Protein AF-A0A1J5B4G8-F1 (afdb_monomer)

Structure (mmCIF, N/CA/C/O backbone):
data_AF-A0A1J5B4G8-F1
#
_entry.id   AF-A0A1J5B4G8-F1
#
loop_
_atom_site.group_PDB
_atom_site.id
_atom_site.type_symbol
_atom_site.label_atom_id
_atom_site.label_alt_id
_atom_site.label_comp_id
_atom_site.label_asym_id
_atom_site.label_entity_id
_atom_site.label_seq_id
_atom_site.pdbx_PDB_ins_code
_atom_site.Cartn_x
_atom_site.Cartn_y
_atom_site.Cartn_z
_atom_site.occupancy
_atom_site.B_iso_or_equiv
_atom_site.auth_seq_id
_atom_site.auth_comp_id
_atom_site.auth_asym_id
_atom_site.auth_atom_id
_atom_site.pdbx_PDB_model_num
ATOM 1 N N . MET A 1 1 ? -5.446 6.870 -8.379 1.00 76.44 1 MET A N 1
ATOM 2 C CA . MET A 1 1 ? -6.149 5.625 -8.757 1.00 76.44 1 MET A CA 1
ATOM 3 C C . MET A 1 1 ? -6.673 5.006 -7.473 1.00 76.44 1 MET A C 1
ATOM 5 O O . MET A 1 1 ? -5.951 5.061 -6.486 1.00 76.44 1 MET A O 1
ATOM 9 N N . SER A 1 2 ? -7.912 4.516 -7.424 1.00 86.44 2 SER A N 1
ATOM 10 C CA . SER A 1 2 ? -8.377 3.771 -6.243 1.00 86.44 2 SER A CA 1
ATOM 11 C C . SER A 1 2 ? -7.727 2.381 -6.187 1.00 86.44 2 SER A C 1
ATOM 13 O O . SER A 1 2 ? -7.261 1.883 -7.211 1.00 86.44 2 SER A O 1
ATOM 15 N N . ILE A 1 3 ? -7.723 1.731 -5.016 1.00 85.62 3 ILE A N 1
ATOM 16 C CA . ILE A 1 3 ? -7.202 0.357 -4.870 1.00 85.62 3 ILE A CA 1
ATOM 17 C C . ILE A 1 3 ? -7.926 -0.605 -5.823 1.00 85.62 3 ILE A C 1
ATOM 19 O O . ILE A 1 3 ? -7.279 -1.399 -6.495 1.00 85.62 3 ILE A O 1
ATOM 23 N N . SER A 1 4 ? -9.250 -0.483 -5.956 1.00 89.06 4 SER A N 1
ATOM 24 C CA . SER A 1 4 ? -10.038 -1.320 -6.871 1.00 89.06 4 SER A CA 1
ATOM 25 C C . SER A 1 4 ? -9.674 -1.099 -8.340 1.00 89.06 4 SER A C 1
ATOM 27 O O . SER A 1 4 ? -9.550 -2.059 -9.092 1.00 89.06 4 SER A O 1
ATOM 29 N N . GLN A 1 5 ? -9.450 0.155 -8.748 1.00 91.38 5 GLN A N 1
ATOM 30 C CA . GLN A 1 5 ? -9.000 0.467 -10.110 1.00 91.38 5 GLN A CA 1
ATOM 31 C C . GLN A 1 5 ? -7.591 -0.076 -10.381 1.00 91.38 5 GLN A C 1
ATOM 33 O O . GLN A 1 5 ? -7.311 -0.541 -11.483 1.00 91.38 5 GLN A O 1
ATOM 38 N N . LEU A 1 6 ? -6.706 -0.029 -9.382 1.00 88.44 6 LEU A N 1
ATOM 39 C CA . LEU A 1 6 ? -5.360 -0.585 -9.487 1.00 88.44 6 LEU A CA 1
ATOM 40 C C . LEU A 1 6 ? -5.396 -2.111 -9.613 1.00 88.44 6 LEU A C 1
ATOM 42 O O . LEU A 1 6 ? -4.678 -2.675 -10.434 1.00 88.44 6 LEU A O 1
ATOM 46 N N . 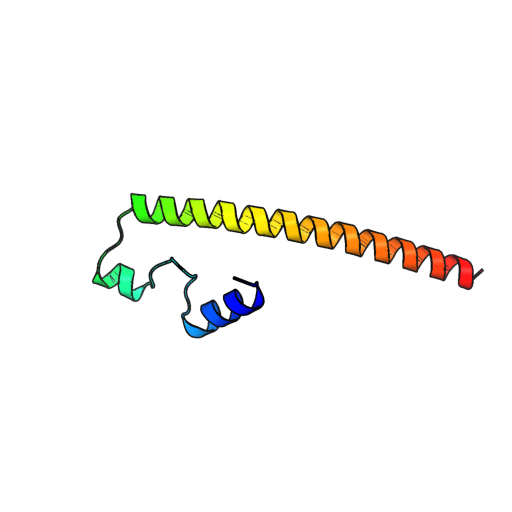GLU A 1 7 ? -6.255 -2.777 -8.844 1.00 89.88 7 GLU A N 1
ATOM 47 C CA . GLU A 1 7 ? -6.444 -4.224 -8.924 1.00 89.88 7 GLU A CA 1
ATOM 48 C C . GLU A 1 7 ? -6.941 -4.657 -10.311 1.00 89.88 7 GLU A C 1
ATOM 50 O O . GLU A 1 7 ? -6.398 -5.591 -10.901 1.00 89.88 7 GLU A O 1
ATOM 55 N N . GLU A 1 8 ? -7.939 -3.959 -10.858 1.00 95.00 8 GLU A N 1
ATOM 56 C CA . GLU A 1 8 ? -8.459 -4.222 -12.203 1.00 95.00 8 GLU A CA 1
ATOM 57 C C . GLU A 1 8 ? -7.390 -4.003 -13.282 1.00 95.00 8 GLU A C 1
ATOM 59 O O . GLU A 1 8 ? -7.236 -4.827 -14.19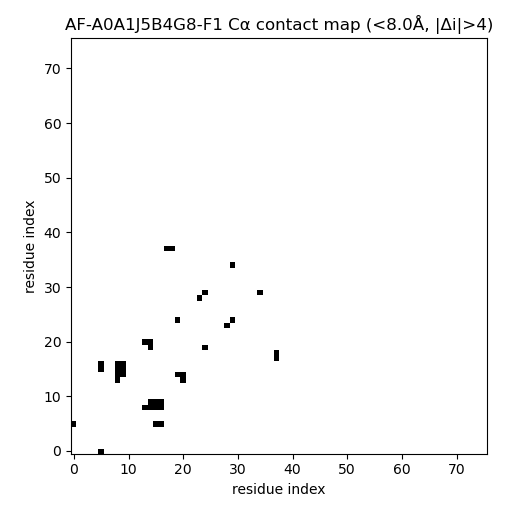1 1.00 95.00 8 GLU A O 1
ATOM 64 N N . PHE A 1 9 ? -6.593 -2.938 -13.145 1.00 93.69 9 PHE A N 1
ATOM 65 C CA . PHE A 1 9 ? -5.473 -2.677 -14.041 1.00 93.69 9 PHE A CA 1
ATOM 66 C C . PHE A 1 9 ? -4.464 -3.827 -14.021 1.00 93.69 9 PHE A C 1
ATOM 68 O O . PHE A 1 9 ? -4.094 -4.326 -15.082 1.00 93.69 9 PHE A O 1
ATOM 75 N N . VAL A 1 10 ? -4.039 -4.272 -12.836 1.00 90.81 10 VAL A N 1
ATOM 76 C CA . VAL A 1 10 ? -3.050 -5.352 -12.691 1.00 90.81 10 VAL A CA 1
ATOM 77 C C . VAL A 1 10 ? -3.600 -6.679 -13.209 1.00 90.81 10 VAL A C 1
ATOM 79 O O . VAL A 1 10 ? -2.871 -7.425 -13.856 1.00 90.81 10 VAL A O 1
ATO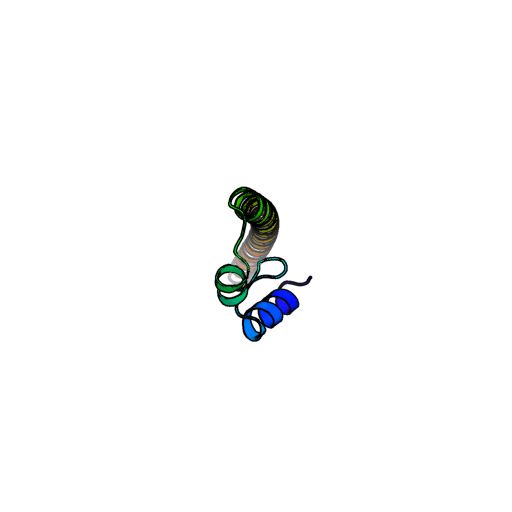M 82 N N . LYS A 1 11 ? -4.886 -6.971 -12.985 1.00 93.06 11 LYS A N 1
ATOM 83 C CA . LYS A 1 11 ? -5.540 -8.172 -13.528 1.00 93.06 11 LYS A CA 1
ATOM 84 C C . LYS A 1 11 ? -5.552 -8.193 -15.055 1.00 93.06 11 LYS A C 1
ATOM 86 O O . LYS A 1 11 ? -5.358 -9.254 -15.634 1.00 93.06 11 LYS A O 1
ATOM 91 N N . THR A 1 12 ? -5.778 -7.038 -15.677 1.00 93.50 12 THR A N 1
ATOM 92 C CA . THR A 1 12 ? -5.902 -6.914 -17.137 1.00 93.50 12 THR A CA 1
ATOM 93 C C . THR A 1 12 ? -4.544 -6.840 -17.830 1.00 93.50 12 THR A C 1
ATOM 95 O O . THR A 1 12 ? -4.353 -7.449 -18.876 1.00 93.50 12 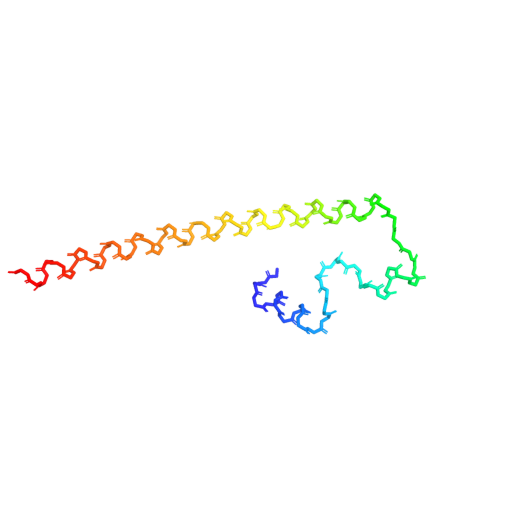THR A O 1
ATOM 98 N N . ASN A 1 13 ? -3.601 -6.089 -17.259 1.00 91.19 13 ASN A N 1
ATOM 99 C CA . ASN A 1 13 ? -2.328 -5.765 -17.907 1.00 91.19 13 ASN A CA 1
ATOM 100 C C . ASN A 1 13 ? -1.156 -6.604 -17.380 1.00 91.19 13 ASN A C 1
ATOM 102 O O . ASN A 1 13 ? -0.080 -6.581 -17.962 1.00 91.19 13 ASN A O 1
ATOM 106 N N . HIS A 1 14 ? -1.330 -7.335 -16.274 1.00 89.75 14 HIS A N 1
ATOM 107 C CA . HIS A 1 14 ? -0.300 -8.161 -15.624 1.00 89.75 14 HIS A CA 1
ATOM 108 C C . HIS A 1 14 ? 0.965 -7.415 -15.164 1.00 89.75 14 HIS A C 1
ATOM 110 O O . HIS A 1 14 ? 1.917 -8.035 -14.694 1.00 89.75 14 HIS A O 1
ATOM 116 N N . HIS A 1 15 ? 0.971 -6.086 -15.234 1.00 87.88 15 HIS A N 1
ATOM 117 C CA . HIS A 1 15 ? 2.003 -5.219 -14.683 1.00 87.88 15 HIS A CA 1
ATOM 118 C C . HIS A 1 15 ? 1.358 -4.023 -13.975 1.00 87.88 15 HIS A C 1
ATOM 120 O O . HIS A 1 15 ? 0.166 -3.743 -14.127 1.00 87.88 15 HIS A O 1
ATOM 126 N N . LEU A 1 16 ? 2.143 -3.324 -13.157 1.00 90.44 16 LEU A N 1
ATOM 127 C CA . LEU A 1 16 ? 1.685 -2.104 -12.498 1.00 90.44 16 LEU A CA 1
ATOM 128 C C . LEU A 1 16 ? 1.652 -0.932 -13.490 1.00 90.44 16 LEU A C 1
ATOM 130 O O . LEU A 1 16 ? 2.456 -0.895 -14.427 1.00 90.44 16 LEU A O 1
ATOM 134 N N . PRO A 1 17 ? 0.788 0.073 -13.262 1.00 88.06 17 PRO A N 1
ATOM 135 C CA . PRO A 1 17 ? 0.852 1.321 -14.008 1.00 88.06 17 PRO A CA 1
ATOM 136 C C . PRO A 1 17 ? 2.250 1.938 -13.920 1.00 88.06 17 PRO A C 1
ATOM 138 O O . PRO A 1 17 ? 2.864 1.944 -12.845 1.00 88.06 17 PRO A O 1
ATOM 141 N N . ASN A 1 18 ? 2.717 2.486 -15.043 1.00 85.44 18 ASN A N 1
ATOM 142 C CA . ASN A 1 18 ? 4.038 3.106 -15.215 1.00 85.44 18 ASN A CA 1
ATOM 143 C C . ASN A 1 18 ? 5.235 2.150 -15.063 1.00 85.44 18 ASN A C 1
ATOM 145 O O . ASN A 1 18 ? 6.375 2.606 -15.054 1.00 85.44 18 ASN A O 1
ATOM 149 N N . VAL A 1 19 ? 4.995 0.842 -14.954 1.00 88.44 19 VAL A N 1
ATOM 150 C CA . VAL A 1 19 ? 6.036 -0.181 -15.057 1.00 88.44 19 VAL A CA 1
ATOM 151 C C . VAL A 1 19 ? 5.884 -0.828 -16.430 1.00 88.44 19 VAL A C 1
ATOM 153 O O . VAL A 1 19 ? 4.794 -1.328 -16.709 1.00 88.44 19 VAL A O 1
ATOM 156 N N . PRO A 1 20 ? 6.914 -0.808 -17.292 1.00 88.31 20 PRO A N 1
ATOM 157 C CA . PRO A 1 20 ? 6.838 -1.474 -18.585 1.00 88.31 20 PRO A CA 1
ATOM 158 C C . PRO A 1 20 ? 6.659 -2.982 -18.399 1.00 88.31 20 PRO A C 1
ATOM 160 O O . PRO A 1 20 ? 7.148 -3.574 -17.430 1.00 88.31 20 PRO A O 1
ATOM 163 N N . SER A 1 21 ? 5.958 -3.616 -19.334 1.00 88.88 21 SER A N 1
ATOM 164 C CA . SER A 1 21 ? 5.782 -5.067 -19.305 1.00 88.88 21 SER A CA 1
ATOM 165 C C . SER A 1 21 ? 7.111 -5.790 -19.550 1.00 88.88 21 SER A C 1
ATOM 167 O O . SER A 1 21 ? 8.050 -5.252 -20.142 1.00 88.88 21 SER A O 1
ATOM 169 N N . SER A 1 22 ? 7.194 -7.059 -19.143 1.00 86.88 22 SER A N 1
ATOM 170 C CA . SER A 1 22 ? 8.384 -7.876 -19.421 1.00 86.88 22 SER A CA 1
ATOM 171 C C . SER A 1 22 ? 8.680 -7.980 -20.924 1.00 86.88 22 SER A C 1
ATOM 173 O O . SER A 1 22 ? 9.845 -8.048 -21.324 1.00 86.88 22 SER A O 1
ATOM 175 N N . GLU A 1 23 ? 7.641 -7.985 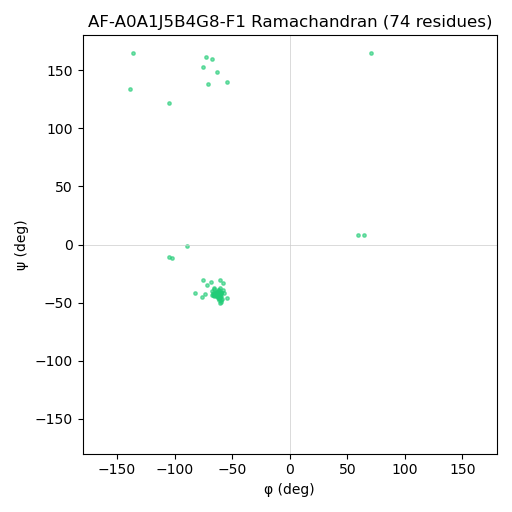-21.763 1.00 88.25 23 GLU A N 1
ATOM 176 C CA . GLU A 1 23 ? 7.773 -8.001 -23.222 1.00 88.25 23 GLU A CA 1
ATOM 177 C C . GLU A 1 23 ? 8.362 -6.685 -23.746 1.00 88.25 23 GLU A C 1
ATOM 179 O O . GLU A 1 23 ? 9.282 -6.702 -24.566 1.00 88.25 23 GLU A O 1
ATOM 184 N N . GLU A 1 24 ? 7.899 -5.543 -23.231 1.00 87.12 24 GLU A N 1
ATOM 185 C CA . GLU A 1 24 ? 8.423 -4.219 -23.588 1.00 87.12 24 GLU A CA 1
ATOM 186 C C . GLU A 1 24 ? 9.886 -4.052 -23.181 1.00 87.12 24 GLU A C 1
ATOM 188 O O . GLU A 1 24 ? 10.689 -3.573 -23.984 1.00 87.12 24 GLU A O 1
ATOM 193 N N . ILE A 1 25 ? 10.252 -4.500 -21.976 1.00 89.12 25 ILE A N 1
ATOM 194 C CA . ILE A 1 25 ? 11.640 -4.471 -21.492 1.00 89.12 25 ILE A CA 1
ATOM 195 C C . ILE A 1 25 ? 12.529 -5.341 -22.385 1.00 89.12 25 ILE A C 1
ATOM 197 O O . ILE A 1 25 ? 13.638 -4.940 -22.732 1.00 89.12 25 ILE A O 1
ATOM 201 N N . THR A 1 26 ? 12.045 -6.516 -22.792 1.00 87.62 26 THR A N 1
ATOM 202 C CA . THR A 1 26 ? 12.805 -7.431 -23.656 1.00 87.62 26 THR A CA 1
ATOM 203 C C . THR A 1 26 ? 13.002 -6.847 -25.056 1.00 87.62 26 THR A C 1
ATOM 205 O O . THR A 1 26 ? 14.079 -6.978 -25.635 1.00 87.62 26 THR A O 1
ATOM 208 N N . LYS A 1 27 ? 11.976 -6.186 -25.605 1.00 92.31 27 LYS A N 1
ATOM 209 C CA . LYS A 1 27 ? 11.996 -5.625 -26.962 1.00 92.31 27 LYS A CA 1
ATOM 210 C C . LYS A 1 27 ? 12.804 -4.331 -27.064 1.00 92.31 27 LYS A C 1
ATOM 212 O O . LYS A 1 27 ? 13.555 -4.157 -28.020 1.00 92.31 27 LYS A O 1
ATOM 217 N N . ASN A 1 28 ? 12.613 -3.415 -26.118 1.00 88.81 28 ASN A N 1
ATOM 218 C CA . ASN A 1 28 ? 13.137 -2.050 -26.200 1.00 88.81 28 ASN A CA 1
ATOM 219 C C . ASN A 1 28 ? 14.351 -1.821 -25.286 1.00 88.81 28 ASN A C 1
ATOM 221 O O . ASN A 1 28 ? 15.026 -0.797 -25.405 1.00 88.81 28 ASN A O 1
ATOM 225 N N . GLY A 1 29 ? 14.638 -2.770 -24.390 1.00 84.19 29 GLY A N 1
ATOM 226 C CA . GLY A 1 29 ? 15.548 -2.566 -23.272 1.00 84.19 29 GLY A CA 1
ATOM 227 C C . GLY A 1 29 ? 14.950 -1.630 -22.219 1.00 84.19 29 GLY A C 1
ATOM 228 O O . GLY A 1 29 ? 13.992 -0.900 -22.465 1.00 84.19 29 GLY A O 1
ATOM 229 N N . LEU A 1 30 ? 15.544 -1.626 -21.029 1.00 86.75 30 LEU A N 1
ATOM 230 C CA . LEU A 1 30 ? 15.273 -0.625 -20.001 1.00 86.75 30 LEU A CA 1
ATOM 231 C C . LEU A 1 30 ? 16.594 -0.231 -19.350 1.00 86.75 30 LEU A C 1
ATOM 233 O O . LEU A 1 30 ? 17.413 -1.092 -19.016 1.00 86.75 30 LEU A O 1
ATOM 237 N N . LYS A 1 31 ? 16.829 1.071 -19.182 1.00 90.31 31 LYS A N 1
ATOM 238 C CA . LYS A 1 31 ? 18.046 1.543 -18.517 1.00 90.31 31 LYS A CA 1
ATOM 239 C C . LYS A 1 31 ? 17.963 1.225 -17.026 1.00 90.31 31 LYS A C 1
ATOM 241 O O . LYS A 1 31 ? 16.939 1.468 -16.399 1.00 90.31 31 LYS A O 1
ATOM 246 N N . ILE A 1 32 ? 19.067 0.766 -16.440 1.00 87.12 32 ILE A N 1
ATOM 247 C CA . ILE A 1 32 ? 19.137 0.440 -15.004 1.00 87.12 32 ILE A CA 1
ATOM 248 C C . ILE A 1 32 ? 18.705 1.638 -14.145 1.00 87.12 32 ILE A C 1
ATOM 250 O O . ILE A 1 32 ? 17.842 1.488 -13.291 1.00 87.12 32 ILE A O 1
ATOM 254 N N . ALA A 1 33 ? 19.202 2.841 -14.449 1.00 89.69 33 ALA A N 1
ATOM 255 C CA . ALA A 1 33 ? 18.814 4.062 -13.737 1.00 89.69 33 ALA A CA 1
ATOM 256 C C . ALA A 1 33 ? 17.308 4.384 -13.842 1.00 89.69 33 ALA A C 1
ATOM 258 O O . ALA A 1 33 ? 16.727 4.979 -12.940 1.00 89.69 33 ALA A O 1
ATOM 259 N N . GLU A 1 34 ? 16.651 4.006 -14.941 1.00 89.56 34 GLU A N 1
ATOM 260 C CA . GLU A 1 34 ? 15.204 4.179 -15.102 1.00 89.56 34 GLU A CA 1
ATOM 261 C C . GLU A 1 34 ? 14.435 3.170 -14.243 1.00 89.56 34 GLU A C 1
ATOM 263 O O . GLU A 1 34 ? 13.500 3.550 -13.541 1.00 89.56 34 GLU A O 1
ATOM 268 N N . MET A 1 35 ? 14.893 1.914 -14.212 1.00 88.44 35 MET A N 1
ATOM 269 C CA . MET A 1 35 ? 14.336 0.887 -13.330 1.00 88.44 35 MET A CA 1
ATOM 270 C C . MET A 1 35 ? 14.486 1.259 -11.848 1.00 88.44 35 MET A C 1
ATOM 272 O O . MET A 1 35 ? 13.542 1.100 -11.079 1.00 88.44 35 MET A O 1
ATOM 276 N N . GLU A 1 36 ? 15.642 1.790 -11.443 1.00 90.88 36 GLU A N 1
ATOM 277 C CA . GLU A 1 36 ? 15.886 2.249 -10.069 1.00 90.88 36 GLU A CA 1
ATOM 278 C C . GLU A 1 36 ? 14.944 3.394 -9.673 1.00 90.88 36 GLU A C 1
ATOM 280 O O . GLU A 1 36 ? 14.362 3.367 -8.588 1.00 90.88 36 GLU A O 1
ATOM 285 N N . ASN A 1 37 ? 14.718 4.362 -10.568 1.00 93.12 37 ASN A N 1
ATOM 286 C CA . ASN A 1 37 ? 13.763 5.447 -10.333 1.00 93.12 37 ASN A CA 1
ATOM 287 C C . ASN A 1 37 ? 12.323 4.932 -10.200 1.00 93.12 37 ASN A C 1
ATOM 289 O O . ASN A 1 37 ? 11.609 5.346 -9.285 1.00 93.12 37 ASN A O 1
ATOM 293 N N . ILE A 1 38 ? 11.897 4.017 -11.079 1.00 92.31 38 ILE A N 1
ATOM 294 C CA . ILE A 1 38 ? 10.575 3.377 -10.998 1.00 92.31 38 ILE A CA 1
ATOM 295 C C . ILE A 1 38 ? 10.435 2.627 -9.669 1.00 92.31 38 ILE A C 1
ATOM 297 O O . ILE A 1 38 ? 9.412 2.744 -8.994 1.00 92.31 38 ILE A O 1
ATOM 301 N N . MET A 1 39 ? 11.468 1.888 -9.260 1.00 92.25 39 MET A N 1
ATOM 302 C CA . MET A 1 39 ? 11.468 1.139 -8.007 1.00 92.25 39 MET A CA 1
ATOM 303 C C . MET A 1 39 ? 11.347 2.067 -6.794 1.00 92.25 39 MET A C 1
ATOM 305 O O . MET A 1 39 ? 10.525 1.801 -5.919 1.00 92.25 39 MET A O 1
ATOM 309 N N . MET A 1 40 ? 12.090 3.178 -6.765 1.00 96.00 40 MET A N 1
ATOM 310 C CA . MET A 1 40 ? 12.001 4.160 -5.680 1.00 96.00 40 MET A CA 1
ATOM 311 C C . MET A 1 40 ? 10.599 4.772 -5.583 1.00 96.00 40 MET A C 1
ATOM 313 O O . MET A 1 40 ? 10.007 4.779 -4.506 1.00 96.00 40 MET A O 1
ATOM 317 N N . GLN A 1 41 ? 10.014 5.183 -6.714 1.00 93.38 41 GLN A N 1
ATOM 318 C CA . GLN A 1 41 ? 8.638 5.693 -6.750 1.00 93.38 41 GLN A CA 1
ATOM 319 C C . GLN A 1 41 ? 7.632 4.667 -6.209 1.00 93.38 41 GLN A C 1
ATOM 321 O O . GLN A 1 41 ? 6.700 5.024 -5.488 1.00 93.38 41 GLN A O 1
ATOM 326 N N . LYS A 1 42 ? 7.817 3.378 -6.522 1.00 89.94 42 LYS A N 1
ATOM 327 C CA . LYS A 1 42 ? 6.938 2.315 -6.016 1.00 89.94 42 LYS A CA 1
ATOM 328 C C . LYS A 1 42 ? 7.127 2.037 -4.531 1.00 89.94 42 LYS A C 1
ATOM 330 O O . LYS A 1 42 ? 6.134 1.774 -3.858 1.00 89.94 42 LYS A O 1
ATOM 335 N N . ILE A 1 43 ? 8.345 2.148 -4.008 1.00 95.06 43 ILE A N 1
ATOM 336 C CA . ILE A 1 43 ? 8.610 2.048 -2.566 1.00 95.06 43 ILE A CA 1
ATOM 337 C C . ILE A 1 43 ? 7.919 3.192 -1.813 1.00 95.06 43 ILE A C 1
ATOM 339 O O . ILE A 1 43 ? 7.290 2.953 -0.779 1.00 95.06 43 ILE A O 1
ATOM 343 N N . GLU A 1 44 ? 7.975 4.419 -2.334 1.00 94.62 44 GLU A N 1
ATOM 344 C CA . GLU A 1 44 ? 7.263 5.564 -1.753 1.00 94.62 44 GLU A CA 1
ATOM 345 C C . GLU A 1 44 ? 5.743 5.344 -1.762 1.00 94.62 44 GLU A C 1
ATOM 347 O O . GLU A 1 44 ? 5.091 5.482 -0.725 1.00 94.62 44 GLU A O 1
ATOM 352 N N . GLU A 1 45 ? 5.182 4.919 -2.900 1.00 91.75 45 GLU A N 1
ATOM 353 C CA . GLU A 1 45 ? 3.752 4.613 -3.036 1.00 91.75 45 GLU A CA 1
ATOM 354 C C . GLU A 1 45 ? 3.309 3.517 -2.046 1.00 91.75 45 GLU A C 1
ATOM 356 O O . GLU A 1 45 ? 2.320 3.676 -1.326 1.00 91.75 45 GLU A O 1
ATOM 361 N N . GLN A 1 46 ? 4.075 2.427 -1.942 1.00 93.38 46 GLN A N 1
ATOM 362 C CA . GLN A 1 46 ? 3.817 1.345 -0.988 1.00 93.38 46 GLN A CA 1
ATOM 363 C C . GLN A 1 46 ? 3.895 1.822 0.462 1.00 93.38 46 GLN A C 1
ATOM 365 O O . GLN A 1 46 ? 3.056 1.440 1.277 1.00 93.38 46 GLN A O 1
ATOM 370 N N . THR A 1 47 ? 4.861 2.680 0.789 1.00 96.44 47 THR A N 1
ATOM 371 C CA . THR A 1 47 ? 5.001 3.241 2.138 1.00 96.44 47 THR A CA 1
ATOM 372 C C . THR A 1 47 ? 3.769 4.061 2.518 1.00 96.44 47 THR A C 1
ATOM 374 O O . THR A 1 47 ? 3.249 3.914 3.626 1.00 96.44 47 THR A O 1
ATOM 377 N N . LEU A 1 48 ? 3.236 4.864 1.591 1.00 95.25 48 LEU A N 1
ATOM 378 C CA . LEU A 1 48 ? 1.995 5.613 1.807 1.00 95.25 48 LEU A CA 1
ATOM 379 C C . LEU A 1 48 ? 0.794 4.685 2.033 1.00 95.25 48 LEU A C 1
ATOM 381 O O . LEU A 1 48 ? 0.020 4.918 2.965 1.00 95.25 48 LEU A O 1
ATOM 385 N N . TYR A 1 49 ? 0.660 3.606 1.254 1.00 92.56 49 TYR A N 1
ATOM 386 C CA . TYR A 1 49 ? -0.397 2.616 1.486 1.00 92.56 49 TYR A CA 1
ATOM 387 C C . TYR A 1 49 ? -0.254 1.915 2.840 1.00 92.56 49 TYR A C 1
ATOM 389 O O . TYR A 1 49 ? -1.251 1.737 3.534 1.00 92.56 49 TYR A O 1
ATOM 397 N N . ILE A 1 50 ? 0.964 1.564 3.263 1.00 96.44 50 ILE A N 1
ATOM 398 C CA . ILE A 1 50 ? 1.216 0.956 4.579 1.00 96.44 50 ILE A CA 1
ATOM 399 C C . ILE A 1 50 ? 0.810 1.908 5.710 1.00 96.44 50 ILE A C 1
ATOM 401 O O . ILE A 1 50 ? 0.207 1.475 6.693 1.00 96.44 50 ILE A O 1
ATOM 405 N N . ILE A 1 51 ? 1.112 3.202 5.589 1.00 96.94 51 ILE A N 1
ATOM 406 C CA . ILE A 1 51 ? 0.694 4.209 6.575 1.00 96.94 51 ILE A CA 1
ATOM 407 C C . ILE A 1 51 ? -0.835 4.264 6.668 1.00 96.94 51 ILE A C 1
ATOM 409 O O . ILE A 1 51 ? -1.383 4.279 7.770 1.00 96.94 51 ILE A O 1
ATOM 413 N N . GLU A 1 52 ? -1.526 4.274 5.530 1.00 95.44 52 GLU A N 1
ATOM 414 C CA . GLU A 1 52 ? -2.987 4.322 5.491 1.00 95.44 52 GLU A CA 1
ATOM 415 C C . GLU A 1 52 ? -3.626 3.048 6.064 1.00 95.44 52 GLU A C 1
ATOM 417 O O . GLU A 1 52 ? -4.517 3.126 6.910 1.00 95.44 52 GLU A O 1
ATOM 422 N N . LEU A 1 53 ? -3.109 1.871 5.702 1.00 95.94 53 LEU A N 1
ATOM 423 C CA . LEU A 1 53 ? -3.556 0.592 6.256 1.00 95.94 53 LEU A CA 1
ATOM 424 C C . LEU A 1 53 ? -3.367 0.534 7.777 1.00 95.94 53 LEU A C 1
ATOM 426 O O . LEU A 1 53 ? -4.265 0.086 8.488 1.00 95.94 53 LEU A O 1
ATOM 430 N N . ASN A 1 54 ? -2.244 1.037 8.300 1.00 97.88 54 ASN A N 1
ATOM 431 C CA . ASN A 1 54 ? -2.020 1.106 9.745 1.00 97.88 54 ASN A CA 1
ATOM 432 C C . ASN A 1 54 ? -3.051 1.997 10.452 1.00 97.88 54 ASN A C 1
ATOM 434 O O . ASN A 1 54 ? -3.558 1.617 11.507 1.00 97.88 54 ASN A O 1
ATOM 438 N N . LYS A 1 55 ? -3.413 3.149 9.872 1.00 97.50 55 LYS A N 1
ATOM 439 C CA . LYS A 1 55 ? -4.467 4.012 10.434 1.00 97.50 55 LYS A CA 1
ATOM 440 C C . LYS A 1 55 ? -5.812 3.290 10.487 1.00 97.50 55 LYS A C 1
ATOM 442 O O . LYS A 1 55 ? -6.479 3.322 11.521 1.00 97.50 55 LYS A O 1
ATOM 447 N N . GLN A 1 56 ? -6.181 2.602 9.407 1.00 97.06 56 GLN A N 1
ATOM 448 C CA . GLN A 1 56 ? -7.426 1.835 9.345 1.00 97.06 56 GLN A CA 1
ATOM 449 C C . GLN A 1 56 ? -7.439 0.690 10.364 1.00 97.06 56 GLN A C 1
ATOM 451 O O . GLN A 1 56 ? -8.441 0.501 11.052 1.00 97.06 56 GLN A O 1
ATOM 456 N N . LEU A 1 57 ? -6.321 -0.023 10.532 1.00 98.25 57 LEU A N 1
ATOM 457 C CA . LEU A 1 57 ? -6.173 -1.062 11.555 1.00 98.25 57 LEU A CA 1
ATOM 458 C C . LEU A 1 57 ? -6.337 -0.502 12.972 1.00 98.25 57 LEU A C 1
ATOM 460 O O . LEU A 1 57 ? -7.045 -1.092 13.786 1.00 98.25 57 LEU A O 1
ATOM 464 N N . MET A 1 58 ? -5.732 0.649 13.275 1.00 98.19 58 MET A N 1
ATOM 465 C CA . MET A 1 58 ? -5.895 1.300 14.579 1.00 98.19 58 MET A CA 1
ATOM 466 C C . MET A 1 58 ? -7.356 1.679 14.851 1.00 98.19 58 MET A C 1
ATOM 468 O O . MET A 1 58 ? -7.854 1.463 15.957 1.00 98.19 58 MET A O 1
ATOM 472 N N . GLU A 1 59 ? -8.059 2.211 13.850 1.00 98.19 59 GLU A N 1
ATOM 473 C CA . GLU A 1 59 ? -9.475 2.558 13.980 1.00 98.19 59 GLU A CA 1
ATOM 474 C C . GLU A 1 59 ? -10.355 1.315 14.180 1.00 98.19 59 GLU A C 1
ATOM 476 O O . GLU A 1 59 ? -11.239 1.309 15.041 1.00 98.19 59 GLU A O 1
ATOM 481 N N . GLN A 1 60 ? -10.099 0.247 13.423 1.00 98.06 60 GLN A N 1
ATOM 482 C CA . GLN A 1 60 ? -10.811 -1.022 13.564 1.00 98.06 60 GLN A CA 1
ATOM 483 C C . GLN A 1 60 ? -10.581 -1.640 14.946 1.00 98.06 60 GLN A C 1
ATOM 485 O O . GLN A 1 60 ? -11.551 -2.001 15.611 1.00 98.06 60 GLN A O 1
ATOM 490 N N . ASN A 1 61 ? -9.336 -1.679 15.425 1.00 98.31 61 ASN A N 1
ATOM 491 C CA . ASN A 1 61 ? -9.006 -2.183 16.759 1.00 98.31 61 ASN A CA 1
ATOM 492 C C . ASN A 1 61 ? -9.723 -1.390 17.856 1.00 98.31 61 ASN A C 1
ATOM 494 O O . ASN A 1 61 ? -10.285 -1.983 18.774 1.00 98.31 61 ASN A O 1
ATOM 498 N N . LYS A 1 62 ? -9.783 -0.058 17.733 1.00 98.19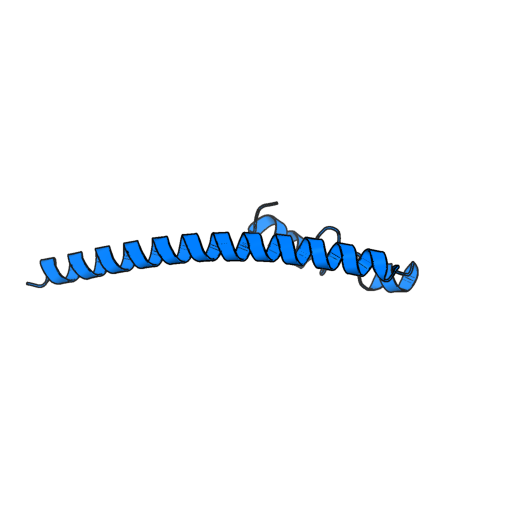 62 LYS A N 1
ATOM 499 C CA . LYS A 1 62 ? -10.541 0.783 18.666 1.00 98.19 62 LYS A CA 1
ATOM 500 C C . LYS A 1 62 ? -12.028 0.411 18.683 1.00 98.19 62 LYS A C 1
ATOM 502 O O . LYS A 1 62 ? -12.592 0.220 19.759 1.00 98.19 62 LYS A O 1
ATOM 507 N N . LYS A 1 63 ? -12.653 0.265 17.508 1.00 97.94 63 LYS A N 1
ATOM 508 C CA . LYS A 1 63 ? -14.065 -0.145 17.391 1.00 97.94 63 LYS A CA 1
ATOM 509 C C . LYS A 1 63 ? -14.308 -1.523 18.008 1.00 97.94 63 LYS A C 1
ATOM 511 O O . LYS A 1 63 ? -15.301 -1.700 18.707 1.00 97.94 63 LYS A O 1
ATOM 516 N N . ILE A 1 64 ? -13.401 -2.476 17.790 1.00 98.19 64 ILE A N 1
ATOM 517 C CA . ILE A 1 64 ? -13.480 -3.818 18.384 1.00 98.19 64 ILE A CA 1
ATOM 518 C C . ILE A 1 64 ? -13.446 -3.722 19.911 1.00 98.19 64 ILE A C 1
ATOM 520 O O . ILE A 1 64 ? -14.360 -4.224 20.559 1.00 98.19 64 ILE A O 1
ATOM 524 N N . SER A 1 65 ? -12.483 -3.002 20.492 1.00 97.56 65 SER A N 1
ATOM 525 C CA . SER A 1 65 ? -12.404 -2.837 21.950 1.00 97.56 65 SER A CA 1
ATOM 526 C C . SER A 1 65 ? -13.646 -2.161 22.545 1.00 97.56 65 SER A C 1
ATOM 528 O O . SER A 1 65 ? -14.110 -2.535 23.622 1.00 97.56 65 SER A O 1
ATOM 530 N N . GLU A 1 66 ? -14.228 -1.177 21.854 1.00 97.31 66 GLU A N 1
ATOM 531 C CA . GLU A 1 66 ? -15.483 -0.546 22.280 1.00 97.31 66 GLU A CA 1
ATOM 532 C C . GLU A 1 66 ? -16.665 -1.527 22.261 1.00 97.31 66 GLU A C 1
ATOM 534 O O . GLU A 1 66 ? -17.480 -1.530 23.188 1.00 97.31 66 GLU A O 1
ATOM 539 N N . LEU A 1 67 ? -16.764 -2.370 21.229 1.00 97.12 67 LEU A N 1
ATOM 540 C CA . LEU A 1 67 ? -17.799 -3.400 21.125 1.00 97.12 67 LEU A CA 1
ATOM 541 C C . LEU A 1 67 ? -17.630 -4.483 22.196 1.00 97.12 67 LEU A C 1
ATOM 543 O O . LEU A 1 67 ? -18.609 -4.852 22.843 1.00 97.12 67 LEU A O 1
ATOM 547 N N . GLU A 1 68 ? -16.404 -4.942 22.444 1.00 96.81 68 GLU A N 1
ATOM 548 C CA . GLU A 1 68 ? -16.096 -5.915 23.498 1.00 96.81 68 GLU A CA 1
ATOM 549 C C . GLU A 1 68 ? -16.491 -5.400 24.886 1.00 96.81 68 GLU A C 1
ATOM 551 O O . GLU A 1 68 ? -17.072 -6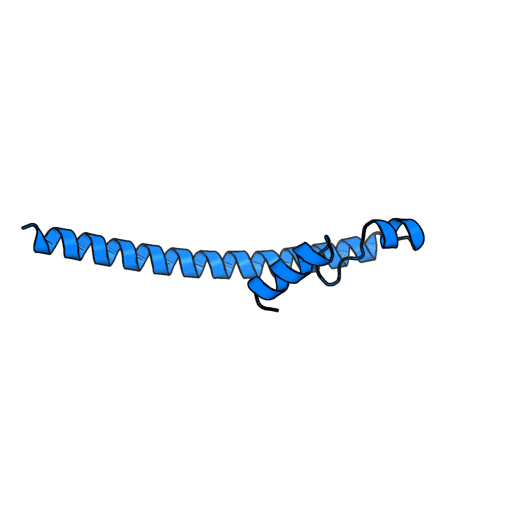.136 25.686 1.00 96.81 68 GLU A O 1
ATOM 556 N N . ASN A 1 69 ? -16.233 -4.120 25.170 1.00 96.00 69 ASN A N 1
ATOM 557 C CA . ASN A 1 69 ? -16.638 -3.502 26.430 1.00 96.00 69 ASN A CA 1
ATOM 558 C C . ASN A 1 69 ? -18.163 -3.416 26.565 1.00 96.00 69 ASN A C 1
ATOM 560 O O . ASN A 1 69 ? -18.698 -3.748 27.621 1.00 96.00 69 ASN A O 1
ATOM 564 N N . LYS A 1 70 ? -18.880 -3.038 25.497 1.00 95.38 70 LYS A N 1
ATOM 565 C CA . LYS A 1 70 ? -20.354 -3.026 25.499 1.00 95.38 70 LYS A CA 1
ATOM 566 C C . LYS A 1 70 ? -20.932 -4.418 25.756 1.00 95.38 70 LYS A C 1
ATOM 568 O O . LYS A 1 70 ? -21.854 -4.547 26.555 1.00 95.38 70 LYS A O 1
ATOM 573 N N . MET A 1 71 ? -20.368 -5.452 25.132 1.00 93.56 71 MET A N 1
ATOM 574 C CA . MET A 1 71 ? -20.792 -6.841 25.336 1.00 93.56 71 MET A CA 1
ATOM 575 C C . MET A 1 71 ? -20.592 -7.301 26.786 1.00 93.56 71 MET A C 1
ATOM 577 O O . MET A 1 71 ? -21.458 -7.978 27.331 1.00 93.56 71 MET A O 1
ATOM 581 N N . LYS A 1 72 ? -19.493 -6.901 27.443 1.00 93.56 72 LYS A N 1
ATOM 582 C CA . LYS A 1 72 ? -19.268 -7.193 28.871 1.00 93.56 72 LYS A CA 1
ATOM 583 C C . LYS A 1 72 ? -20.306 -6.528 29.773 1.00 93.56 72 LYS A C 1
ATO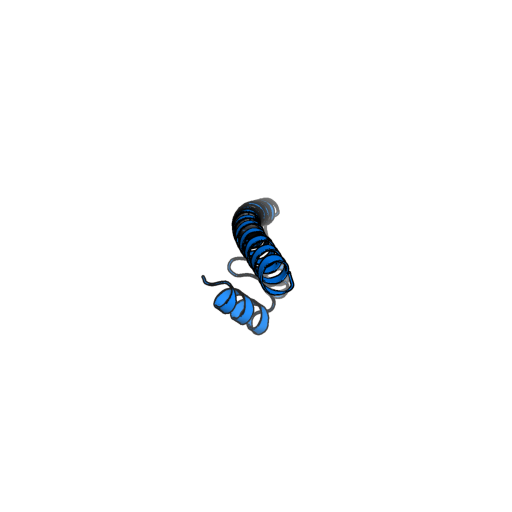M 585 O O . LYS A 1 72 ? -20.785 -7.169 30.697 1.00 93.56 72 LYS A O 1
ATOM 590 N N . THR A 1 73 ? -20.669 -5.275 29.498 1.00 91.50 73 THR A N 1
ATOM 591 C CA . THR A 1 73 ? -21.679 -4.552 30.288 1.00 91.50 73 THR A CA 1
ATOM 592 C C . THR A 1 73 ? -23.085 -5.126 30.118 1.00 91.50 73 THR A C 1
ATOM 594 O O . THR A 1 73 ? -23.862 -5.069 31.056 1.00 91.50 73 THR A O 1
ATOM 597 N N . ILE A 1 74 ? -23.425 -5.667 28.943 1.00 90.94 74 ILE A N 1
ATOM 598 C CA . ILE A 1 74 ? -24.745 -6.275 28.686 1.00 90.94 74 ILE A CA 1
ATOM 599 C C . ILE A 1 74 ? -24.885 -7.653 29.355 1.00 90.94 74 ILE A C 1
ATOM 601 O O . ILE A 1 74 ? -25.991 -8.051 29.708 1.00 90.94 74 ILE A O 1
ATOM 605 N N . ASN A 1 75 ? -23.779 -8.386 29.508 1.00 80.69 75 ASN A N 1
ATOM 606 C CA . ASN A 1 75 ? -23.770 -9.740 30.069 1.00 80.69 75 ASN A CA 1
ATOM 607 C C . ASN A 1 75 ? -23.606 -9.791 31.603 1.00 80.69 75 ASN A C 1
ATOM 609 O O . ASN A 1 75 ? -23.596 -10.891 32.157 1.00 80.69 75 ASN A O 1
ATOM 613 N N . ASN A 1 76 ? -23.461 -8.638 32.267 1.00 61.94 76 ASN A N 1
ATOM 614 C CA . ASN A 1 76 ? -23.440 -8.481 33.728 1.00 61.94 76 ASN A CA 1
ATOM 615 C C . ASN A 1 76 ? -24.751 -7.862 34.216 1.00 61.94 76 ASN A C 1
ATOM 617 O O . ASN A 1 76 ? -25.165 -8.213 35.342 1.00 61.94 76 ASN A O 1
#

pLDDT: mean 91.71, std 5.65, range [61.94, 98.31]

Foldseek 3Di:
DDPVVQVVCCVVVVDGPPDDDPVCCVPPNDDPVRVVVVVVVVVVVVVVVVVVVVVVVVVVVVVVVVVVVVVVVVVD

Radius of gyration: 20.71 Å; Cα contacts (8 Å, |Δi|>4): 19; chains: 1; bounding box: 44×15×61 Å

Secondary structure (DSSP, 8-state):
--HHHHHHHHHHHSS-TTS--HHHHHHH---HHHHHHHHHHHHHHHHHHHHHHHHHHHHHHHHHHHHHHHHHHH--

Mean predicted aligned error: 5.03 Å

Sequence (76 aa):
MSISQLEEFVKTNHHLPNVPSSEEITKNGLKIAEMENIMMQKIEEQTLYIIELNKQLMEQNKKISELENKMKTINN

Solven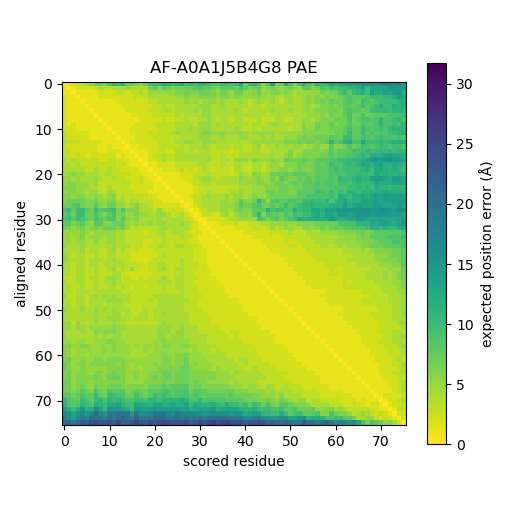t-accessible surface area (backbone atoms only — not comparable to full-atom values): 4465 Å² total; per-residue (Å²): 130,54,72,69,58,48,52,53,45,33,73,74,67,75,35,56,88,95,47,79,45,74,67,53,38,70,74,72,54,72,56,67,74,56,52,51,52,52,50,51,54,49,52,53,54,50,51,54,50,52,53,51,52,50,53,52,48,54,53,50,52,52,52,48,54,55,51,54,53,51,53,56,63,71,76,106